Protein AF-A0A2S1SK72-F1 (afdb_monomer)

Structure (mmCIF, N/CA/C/O backbone):
data_AF-A0A2S1SK72-F1
#
_entry.id   AF-A0A2S1SK72-F1
#
loop_
_atom_site.group_PDB
_atom_site.id
_atom_site.type_symbol
_atom_site.label_atom_id
_atom_site.label_alt_id
_atom_site.label_comp_id
_atom_site.label_asym_id
_atom_site.label_entity_id
_atom_site.label_seq_id
_atom_site.pdbx_PDB_ins_code
_atom_site.Cartn_x
_atom_site.Cartn_y
_atom_site.Cartn_z
_atom_site.occupancy
_atom_site.B_iso_or_equiv
_atom_site.auth_seq_id
_atom_site.auth_comp_id
_atom_site.auth_asym_id
_atom_site.auth_atom_id
_atom_site.pdbx_PDB_model_num
ATOM 1 N N . MET A 1 1 ? -9.031 -8.898 22.870 1.00 40.97 1 MET A N 1
ATOM 2 C CA . MET A 1 1 ? -9.283 -9.350 21.483 1.00 40.97 1 MET A CA 1
ATOM 3 C C . MET A 1 1 ? -8.315 -8.601 20.582 1.00 40.97 1 MET A C 1
ATOM 5 O O . MET A 1 1 ? -8.301 -7.381 20.635 1.00 40.97 1 MET A O 1
ATOM 9 N N . ALA A 1 2 ? -7.436 -9.298 19.861 1.00 53.22 2 ALA A N 1
ATOM 10 C CA . ALA A 1 2 ? -6.502 -8.655 18.939 1.00 53.22 2 ALA A CA 1
ATOM 11 C C . ALA A 1 2 ? -7.219 -8.418 17.603 1.00 53.22 2 ALA A C 1
ATOM 13 O O . ALA A 1 2 ? -7.494 -9.383 16.888 1.00 53.22 2 ALA A O 1
ATOM 14 N N . ASN A 1 3 ? -7.554 -7.164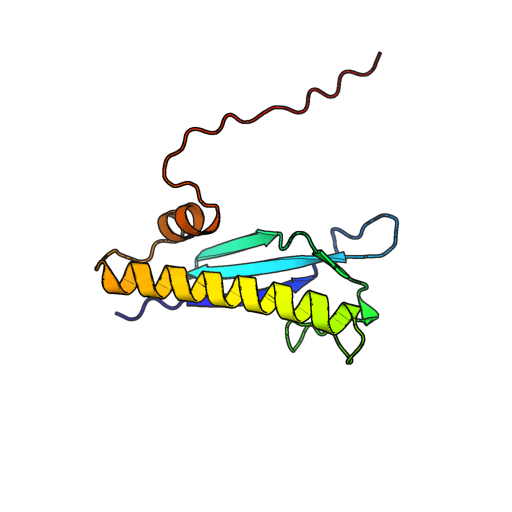 17.290 1.00 62.22 3 ASN A N 1
ATOM 15 C CA . ASN A 1 3 ? -8.058 -6.798 15.964 1.00 62.22 3 ASN A CA 1
ATOM 16 C C . ASN A 1 3 ? -6.979 -7.177 14.943 1.00 62.22 3 ASN A C 1
ATOM 18 O O . ASN A 1 3 ? -5.831 -6.748 15.058 1.00 62.22 3 ASN A O 1
ATOM 22 N N . LYS A 1 4 ? -7.308 -8.045 13.983 1.00 78.81 4 LYS A N 1
ATOM 23 C CA . LYS A 1 4 ? -6.324 -8.545 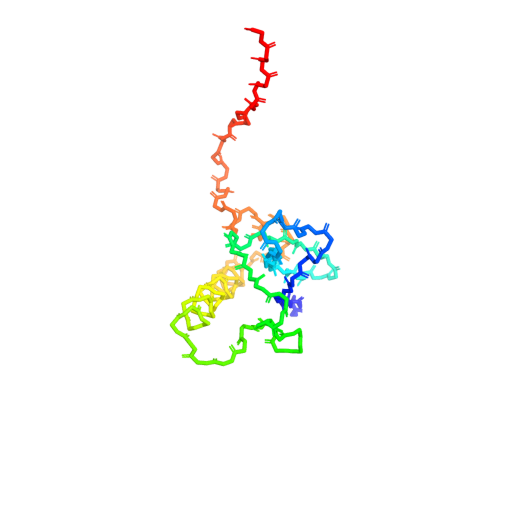13.014 1.00 78.81 4 LYS A CA 1
ATOM 24 C C . LYS A 1 4 ? -6.216 -7.556 11.860 1.00 78.81 4 LYS A C 1
ATOM 26 O O . LYS A 1 4 ? -6.974 -7.662 10.894 1.00 78.81 4 LYS A O 1
ATOM 31 N N . ILE A 1 5 ? -5.268 -6.622 11.940 1.00 87.25 5 ILE A N 1
ATOM 32 C CA . ILE A 1 5 ? -4.897 -5.801 10.785 1.00 87.25 5 ILE A CA 1
ATOM 33 C C . ILE A 1 5 ? -3.896 -6.567 9.918 1.00 87.25 5 ILE A C 1
ATOM 35 O O . ILE A 1 5 ? -2.890 -7.084 10.399 1.00 87.25 5 ILE A O 1
ATOM 39 N N . SER A 1 6 ? -4.153 -6.631 8.612 1.00 91.50 6 SER A N 1
ATOM 40 C CA . SER A 1 6 ? -3.161 -7.086 7.633 1.00 91.50 6 SER A CA 1
ATOM 41 C C . SER A 1 6 ? -3.041 -6.105 6.478 1.00 91.50 6 SER A C 1
ATOM 43 O O . SER A 1 6 ? -4.020 -5.473 6.077 1.00 91.50 6 SER A O 1
ATOM 45 N N . ILE A 1 7 ? -1.830 -5.979 5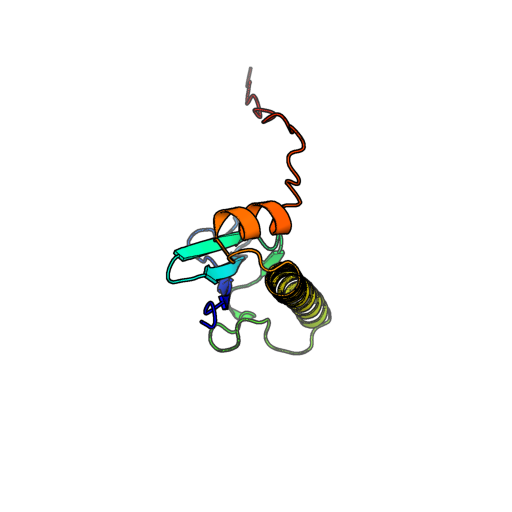.938 1.00 93.81 7 ILE A N 1
ATOM 46 C CA . ILE A 1 7 ? -1.529 -5.083 4.825 1.00 93.81 7 ILE A CA 1
ATOM 47 C C . ILE A 1 7 ? -0.901 -5.841 3.662 1.00 93.81 7 ILE A C 1
ATOM 49 O O . ILE A 1 7 ? -0.144 -6.789 3.860 1.00 93.81 7 ILE A O 1
ATOM 53 N N . LEU A 1 8 ? -1.204 -5.405 2.443 1.00 95.12 8 LEU A N 1
ATOM 54 C CA . LEU A 1 8 ? -0.639 -5.959 1.219 1.00 95.12 8 LEU A CA 1
ATOM 55 C C . LEU A 1 8 ? -0.470 -4.855 0.181 1.00 95.12 8 LEU A C 1
ATOM 57 O O . LEU A 1 8 ? -1.433 -4.170 -0.159 1.00 95.12 8 LEU A O 1
ATOM 61 N N . PHE A 1 9 ? 0.727 -4.738 -0.382 1.00 96.62 9 PHE A N 1
ATOM 62 C CA . PHE A 1 9 ? 0.933 -3.948 -1.589 1.00 96.62 9 PHE A CA 1
ATOM 63 C C . PHE A 1 9 ? 0.752 -4.819 -2.824 1.00 96.62 9 PHE A C 1
ATOM 65 O O . PHE A 1 9 ? 1.258 -5.940 -2.889 1.00 96.62 9 PHE A O 1
ATOM 72 N N . TYR A 1 10 ? 0.048 -4.298 -3.822 1.00 95.94 10 TYR A N 1
ATOM 73 C CA . TYR A 1 10 ? -0.182 -4.999 -5.078 1.00 95.94 10 TYR A CA 1
ATOM 74 C C . TYR A 1 10 ? -0.325 -4.013 -6.235 1.00 95.94 10 TYR A C 1
ATOM 76 O O . TYR A 1 10 ? -0.713 -2.862 -6.047 1.00 95.94 10 TYR A O 1
ATOM 84 N N . VAL A 1 11 ? -0.040 -4.472 -7.450 1.00 95.69 11 VAL A N 1
ATOM 85 C CA . VAL A 1 11 ? -0.304 -3.705 -8.671 1.00 95.69 11 VAL A CA 1
ATOM 86 C C . VAL A 1 11 ? -1.681 -4.042 -9.220 1.00 95.69 11 VAL A C 1
ATOM 88 O O . VAL A 1 11 ? -2.098 -5.201 -9.227 1.00 95.69 11 VAL A O 1
ATOM 91 N N . LYS A 1 12 ? -2.396 -3.037 -9.720 1.00 92.62 12 LYS A N 1
ATOM 92 C CA . LYS A 1 12 ? -3.704 -3.228 -10.351 1.00 92.62 12 LYS A CA 1
ATOM 93 C C . LYS A 1 12 ? -3.544 -3.210 -11.868 1.00 92.62 12 LYS A C 1
ATOM 95 O O . LYS A 1 12 ? -3.774 -2.186 -12.504 1.00 92.62 12 LYS A O 1
ATOM 100 N N . SER A 1 13 ? -3.149 -4.351 -12.439 1.00 87.44 13 SER A N 1
ATOM 101 C CA . SER A 1 13 ? -2.854 -4.508 -13.876 1.00 87.44 13 SER A CA 1
ATOM 102 C C . SER A 1 13 ? -4.007 -4.090 -14.792 1.00 87.44 13 SER A C 1
ATOM 104 O O . SER A 1 13 ? -3.774 -3.474 -15.824 1.00 87.44 13 SER A O 1
ATOM 106 N N . ALA A 1 14 ? -5.254 -4.312 -14.366 1.00 86.88 14 ALA A N 1
ATOM 107 C CA . ALA A 1 14 ? -6.453 -3.857 -15.075 1.00 86.88 14 ALA A CA 1
ATOM 108 C C . ALA A 1 14 ? -6.554 -2.323 -15.239 1.00 86.88 14 ALA A C 1
ATOM 110 O O . ALA A 1 14 ? -7.400 -1.841 -15.984 1.00 86.88 14 ALA A O 1
ATOM 111 N N . LYS A 1 15 ? -5.726 -1.543 -14.530 1.00 83.31 15 LYS A N 1
ATOM 112 C CA . LYS A 1 15 ? -5.639 -0.079 -14.628 1.00 83.31 15 LYS A CA 1
ATOM 113 C C . LYS A 1 15 ? -4.314 0.384 -15.247 1.00 83.31 15 LYS A C 1
ATOM 115 O O . LYS A 1 15 ? -3.789 1.422 -14.847 1.00 83.31 15 LYS A O 1
ATOM 120 N N . ALA A 1 16 ? -3.750 -0.394 -16.170 1.00 88.88 16 ALA A N 1
ATOM 121 C CA . ALA A 1 16 ? -2.545 0.002 -16.888 1.00 88.88 16 ALA A CA 1
ATOM 122 C C . ALA A 1 16 ? -2.735 1.360 -17.590 1.00 88.88 16 ALA A C 1
ATOM 124 O O . ALA A 1 16 ? -3.766 1.629 -18.206 1.00 88.88 16 ALA A O 1
ATOM 125 N N . SER A 1 17 ? -1.734 2.226 -17.466 1.00 85.25 17 SER A N 1
ATOM 126 C CA . SER A 1 17 ? -1.671 3.507 -18.163 1.00 85.25 17 SER A CA 1
ATOM 127 C C . SER A 1 17 ? -1.293 3.304 -19.632 1.00 85.25 17 SER A C 1
ATOM 129 O O . SER A 1 17 ? -0.725 2.276 -20.001 1.00 85.25 17 SER A O 1
ATOM 131 N N . LYS A 1 18 ? -1.522 4.327 -20.468 1.00 84.38 18 LYS A N 1
ATOM 132 C CA . LYS A 1 18 ? -1.117 4.338 -21.889 1.00 84.38 18 LYS A CA 1
ATOM 133 C C . LYS A 1 18 ? 0.381 4.071 -22.085 1.00 84.38 18 LYS A C 1
ATOM 135 O O . LYS A 1 18 ? 0.776 3.539 -23.111 1.00 84.38 18 LYS A O 1
ATOM 140 N N . ASN A 1 19 ? 1.189 4.391 -21.074 1.00 86.19 19 ASN A N 1
ATOM 141 C CA . ASN A 1 19 ? 2.639 4.200 -21.079 1.00 86.19 19 ASN A CA 1
ATOM 142 C C . ASN A 1 19 ? 3.068 2.792 -20.612 1.00 86.19 19 ASN A C 1
ATOM 144 O O . ASN A 1 19 ? 4.240 2.582 -20.326 1.00 86.19 19 ASN A O 1
ATOM 148 N N . GLY A 1 20 ? 2.136 1.847 -20.439 1.00 88.75 20 GLY A N 1
ATOM 149 C CA . GLY A 1 20 ? 2.435 0.468 -20.024 1.00 88.75 20 GLY A CA 1
ATOM 150 C C . GLY A 1 20 ? 2.729 0.275 -18.530 1.00 88.75 20 GLY A C 1
ATOM 151 O O . GLY A 1 20 ? 2.965 -0.848 -18.088 1.00 88.75 20 GLY A O 1
ATOM 152 N N . THR A 1 21 ? 2.682 1.340 -17.725 1.00 92.75 21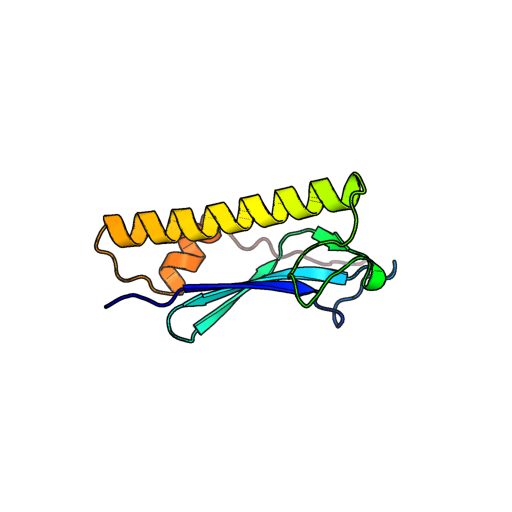 THR A N 1
ATOM 153 C CA . THR A 1 21 ? 2.859 1.260 -16.268 1.00 92.75 21 THR A CA 1
ATOM 154 C C . THR A 1 21 ? 1.551 0.932 -15.555 1.00 92.75 21 THR A C 1
ATOM 156 O O . THR A 1 21 ? 0.465 1.301 -16.000 1.00 92.75 21 THR A O 1
ATOM 159 N N . VAL A 1 22 ? 1.645 0.246 -14.420 1.00 94.94 22 VAL A N 1
ATOM 160 C CA . VAL A 1 22 ? 0.516 -0.173 -13.588 1.00 94.94 22 VAL A CA 1
ATOM 161 C C . VAL A 1 22 ? 0.562 0.524 -12.229 1.00 94.94 22 VAL A C 1
ATOM 163 O O . VAL A 1 22 ? 1.639 0.660 -11.646 1.00 94.94 22 VAL A O 1
ATOM 166 N N . PRO A 1 23 ? -0.584 0.973 -11.695 1.00 95.25 23 PRO A N 1
ATOM 167 C CA . PRO A 1 23 ? -0.623 1.637 -10.401 1.00 95.25 23 PRO A CA 1
ATOM 168 C C . PRO A 1 23 ? -0.462 0.638 -9.255 1.00 95.25 23 PRO A C 1
ATOM 170 O O . PRO A 1 23 ? -1.043 -0.454 -9.277 1.00 95.25 23 PRO A O 1
ATOM 173 N N . ILE A 1 24 ? 0.287 1.047 -8.233 1.00 95.69 24 ILE A N 1
ATOM 174 C CA . ILE A 1 24 ? 0.458 0.313 -6.979 1.00 95.69 24 ILE A CA 1
ATOM 175 C C . ILE A 1 24 ? -0.642 0.749 -6.002 1.00 95.69 24 ILE A C 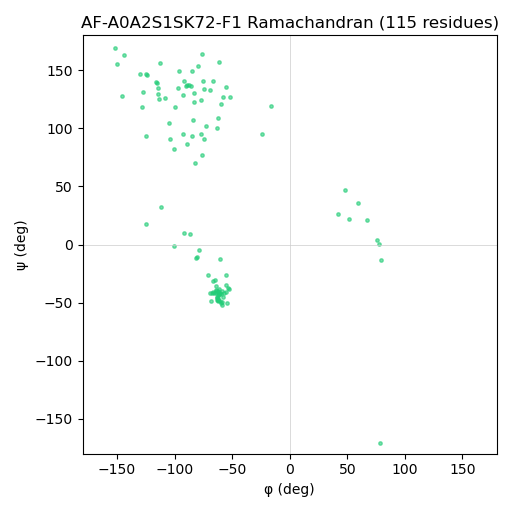1
ATOM 177 O O . ILE A 1 24 ? -0.993 1.924 -5.890 1.00 95.69 24 ILE A O 1
ATOM 181 N N . TYR A 1 25 ? -1.216 -0.220 -5.300 1.00 95.38 25 TYR A N 1
ATOM 182 C CA . TYR A 1 25 ? -2.240 -0.025 -4.285 1.00 95.38 25 TYR A CA 1
ATOM 183 C C . TYR A 1 25 ? -1.803 -0.670 -2.974 1.00 95.38 25 TYR A C 1
ATOM 185 O O . TYR A 1 25 ? -1.148 -1.713 -2.957 1.00 95.38 25 TYR A O 1
ATOM 193 N N . LEU A 1 26 ? -2.211 -0.044 -1.875 1.00 95.69 26 LEU A N 1
ATOM 194 C CA . LEU A 1 26 ? -2.132 -0.577 -0.526 1.00 95.69 26 LEU A CA 1
ATOM 195 C C . LEU A 1 26 ? -3.504 -1.125 -0.142 1.00 95.69 26 LEU A C 1
ATOM 197 O O . LEU A 1 26 ? -4.472 -0.373 -0.060 1.00 95.69 26 LEU A O 1
ATOM 201 N N . ARG A 1 27 ? -3.580 -2.421 0.134 1.00 95.56 27 ARG A N 1
ATOM 202 C CA . ARG A 1 27 ? -4.731 -3.041 0.779 1.00 95.56 27 ARG A CA 1
ATOM 203 C C . ARG A 1 27 ? -4.507 -3.086 2.276 1.00 95.56 27 ARG A C 1
ATOM 205 O O . ARG A 1 27 ? -3.490 -3.613 2.715 1.00 95.56 27 ARG A O 1
ATOM 212 N N . VAL A 1 28 ? -5.478 -2.608 3.038 1.00 94.31 28 VAL A N 1
ATOM 213 C CA . VAL A 1 28 ? -5.566 -2.801 4.486 1.00 94.31 28 VAL A CA 1
ATOM 214 C C . VAL A 1 28 ? -6.797 -3.654 4.762 1.00 94.31 28 VAL A C 1
ATOM 216 O O . VAL A 1 28 ? -7.879 -3.361 4.255 1.00 94.31 28 VAL A O 1
ATOM 219 N N . THR A 1 29 ? -6.638 -4.719 5.536 1.00 92.81 29 THR A N 1
ATOM 220 C CA . THR A 1 29 ? -7.737 -5.576 5.986 1.00 92.81 29 THR A CA 1
ATOM 221 C C . THR A 1 29 ? -7.874 -5.431 7.489 1.00 92.81 29 THR A C 1
ATOM 223 O O . THR A 1 29 ? -6.892 -5.651 8.188 1.00 92.81 29 THR A O 1
ATOM 226 N N . ILE A 1 30 ? -9.067 -5.085 7.965 1.00 90.88 30 ILE A N 1
ATOM 227 C CA . ILE A 1 30 ? -9.405 -4.951 9.387 1.00 90.88 30 ILE A CA 1
ATOM 228 C C . ILE A 1 30 ? -10.667 -5.777 9.614 1.00 90.88 30 ILE A C 1
ATOM 230 O O . ILE A 1 30 ? -11.673 -5.536 8.948 1.00 90.88 30 ILE A O 1
ATOM 234 N N . ASP A 1 31 ? -10.586 -6.795 10.472 1.00 87.81 31 ASP A N 1
ATOM 235 C CA . ASP A 1 31 ? -11.699 -7.702 10.801 1.00 87.81 31 ASP A CA 1
ATOM 236 C C . ASP A 1 31 ? -12.440 -8.241 9.565 1.00 87.81 31 ASP A C 1
ATOM 238 O O . ASP A 1 31 ? -13.661 -8.205 9.446 1.00 87.81 31 ASP A O 1
ATOM 242 N N . GLY A 1 32 ? -11.664 -8.700 8.577 1.00 87.50 32 GLY A N 1
ATOM 243 C CA . GLY A 1 32 ? -12.179 -9.246 7.316 1.00 87.50 32 GLY A CA 1
ATOM 244 C C . GLY A 1 32 ? -12.615 -8.196 6.287 1.00 87.50 32 GLY A C 1
ATOM 245 O O . GLY A 1 32 ? -12.737 -8.520 5.104 1.00 87.50 32 GLY A O 1
ATOM 246 N N . THR A 1 33 ? -12.754 -6.930 6.681 1.00 91.06 33 THR A N 1
ATOM 247 C CA . THR A 1 33 ? -13.103 -5.831 5.775 1.00 91.06 33 THR A CA 1
ATOM 248 C C . THR A 1 33 ? -11.862 -5.303 5.070 1.00 91.06 33 THR A C 1
ATOM 250 O O . THR A 1 33 ? -10.906 -4.871 5.713 1.00 91.06 33 THR A O 1
ATOM 253 N N . ARG A 1 34 ? -11.873 -5.314 3.733 1.00 94.06 34 ARG A N 1
ATOM 254 C CA . ARG A 1 34 ? -10.761 -4.848 2.891 1.00 94.06 34 ARG A CA 1
ATOM 255 C C . ARG A 1 34 ? -10.989 -3.415 2.425 1.00 94.06 34 ARG A C 1
ATOM 257 O O . ARG A 1 34 ? -12.055 -3.086 1.915 1.00 94.06 34 ARG A O 1
ATOM 264 N N . MET A 1 35 ? -9.950 -2.598 2.517 1.00 93.25 35 MET A N 1
ATOM 265 C CA . MET A 1 35 ? -9.907 -1.235 2.000 1.00 93.25 35 MET A CA 1
ATOM 266 C C . MET A 1 35 ? -8.677 -1.069 1.119 1.00 93.25 35 MET A C 1
ATOM 268 O O . MET A 1 35 ? -7.575 -1.443 1.512 1.00 93.25 35 MET A O 1
ATOM 272 N N . ASP A 1 36 ? -8.868 -0.509 -0.070 1.00 93.06 36 ASP A N 1
ATOM 273 C CA . ASP A 1 36 ? -7.797 -0.268 -1.030 1.00 93.06 36 ASP A CA 1
ATOM 274 C C . ASP A 1 36 ? -7.501 1.235 -1.123 1.00 93.06 36 ASP A C 1
ATOM 276 O O . ASP A 1 36 ? -8.389 2.042 -1.407 1.00 93.06 36 ASP A O 1
ATOM 280 N N . PHE A 1 37 ? -6.238 1.602 -0.927 1.00 91.81 37 PHE A N 1
ATOM 281 C CA . PHE A 1 37 ? -5.727 2.965 -1.019 1.00 91.81 37 PHE A CA 1
ATOM 282 C C . PHE A 1 37 ? -4.756 3.076 -2.192 1.00 91.81 37 PHE A C 1
ATOM 284 O O . PHE A 1 37 ? -3.882 2.228 -2.377 1.00 91.81 37 PHE A O 1
ATOM 291 N N . SER A 1 38 ? -4.899 4.135 -2.989 1.00 90.44 38 SER A N 1
ATOM 292 C CA . SER A 1 38 ? -3.908 4.457 -4.018 1.00 90.44 38 SER A CA 1
ATOM 293 C C . SER A 1 38 ? -2.619 4.919 -3.345 1.00 90.44 38 SER A C 1
ATOM 295 O O . SER A 1 38 ? -2.670 5.780 -2.465 1.00 90.44 38 SER A O 1
ATOM 297 N N . THR A 1 39 ? -1.471 4.391 -3.768 1.00 92.31 39 THR A N 1
ATOM 298 C CA . THR A 1 39 ? -0.171 4.896 -3.297 1.00 92.31 39 THR A CA 1
ATOM 299 C C . THR A 1 39 ? 0.268 6.156 -4.044 1.00 92.31 39 THR A C 1
ATOM 301 O O . THR A 1 39 ? 1.213 6.818 -3.625 1.00 92.31 39 THR A O 1
ATOM 304 N N . GLY A 1 40 ? -0.413 6.490 -5.150 1.00 90.81 40 GLY A N 1
ATOM 305 C CA . GLY A 1 40 ? -0.025 7.571 -6.059 1.00 90.81 40 GLY A CA 1
ATOM 306 C C . GLY A 1 40 ? 1.162 7.225 -6.961 1.00 90.81 40 GLY A C 1
ATOM 307 O O . GLY A 1 40 ? 1.612 8.078 -7.719 1.00 90.81 40 GLY A O 1
ATOM 308 N N . THR A 1 41 ? 1.660 5.988 -6.904 1.00 91.38 41 THR A N 1
ATOM 309 C CA . THR A 1 41 ? 2.852 5.546 -7.634 1.00 91.38 41 THR A CA 1
ATOM 310 C C . THR A 1 41 ? 2.497 4.474 -8.655 1.00 91.38 41 THR A C 1
ATOM 312 O O . THR A 1 41 ? 1.718 3.560 -8.371 1.00 91.38 41 THR A O 1
ATOM 315 N N . ASN A 1 42 ? 3.121 4.553 -9.828 1.00 93.25 42 ASN A N 1
ATOM 316 C CA . ASN A 1 42 ? 3.023 3.540 -10.873 1.00 93.25 42 ASN A CA 1
ATOM 317 C C . ASN A 1 42 ? 4.372 2.842 -11.056 1.00 93.25 42 ASN A C 1
ATOM 319 O O . ASN A 1 42 ? 5.417 3.413 -10.759 1.00 93.25 42 ASN A O 1
ATOM 323 N N . THR A 1 43 ? 4.344 1.620 -11.574 1.00 93.88 43 THR A N 1
ATOM 324 C CA . THR A 1 43 ? 5.545 0.846 -11.893 1.00 93.88 43 THR A CA 1
ATOM 325 C C . THR A 1 43 ? 5.355 0.010 -13.150 1.00 93.88 43 THR A C 1
ATOM 327 O O . THR A 1 43 ? 4.232 -0.231 -13.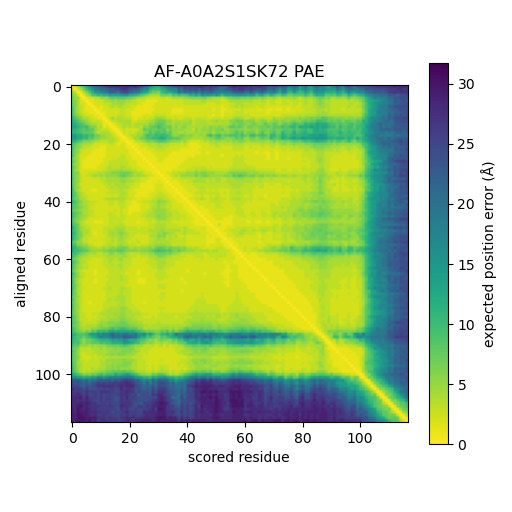586 1.00 93.88 43 THR A O 1
ATOM 330 N N . GLU A 1 44 ? 6.445 -0.455 -13.743 1.00 94.12 44 GLU A N 1
ATOM 331 C CA . GLU A 1 44 ? 6.402 -1.468 -14.788 1.00 94.12 44 GLU A CA 1
ATOM 332 C C . GLU A 1 44 ? 6.097 -2.850 -14.182 1.00 94.12 44 GLU A C 1
ATOM 334 O O . GLU A 1 44 ? 6.741 -3.249 -13.205 1.00 94.12 44 GLU A O 1
ATOM 339 N N . PRO A 1 45 ? 5.175 -3.638 -14.769 1.00 92.88 45 PRO A N 1
ATOM 340 C CA . PRO A 1 45 ? 4.834 -4.968 -14.259 1.00 92.88 45 PRO A CA 1
ATOM 341 C C . PRO A 1 45 ? 6.047 -5.891 -14.072 1.00 92.88 45 PRO A C 1
ATOM 343 O O . PRO A 1 45 ? 6.117 -6.631 -13.093 1.00 92.88 45 PRO A O 1
ATOM 346 N N . ALA A 1 46 ? 7.033 -5.818 -14.974 1.00 93.25 46 ALA A N 1
ATOM 347 C CA . ALA A 1 46 ? 8.245 -6.635 -14.915 1.00 93.25 46 ALA A CA 1
ATOM 348 C C . ALA A 1 46 ? 9.106 -6.335 -13.673 1.00 93.25 46 ALA A C 1
ATOM 350 O O . ALA A 1 46 ? 9.672 -7.254 -13.066 1.00 93.25 46 ALA A O 1
ATOM 351 N N . LYS A 1 47 ? 9.149 -5.062 -13.256 1.00 94.38 47 LYS A N 1
ATOM 352 C CA . LYS A 1 47 ? 9.907 -4.578 -12.097 1.00 94.38 47 LYS A CA 1
ATOM 353 C C . LYS A 1 47 ? 9.192 -4.824 -10.765 1.00 94.38 47 LYS A C 1
ATOM 355 O O . LYS A 1 47 ? 9.813 -4.682 -9.717 1.00 94.38 47 LYS A O 1
ATOM 360 N N . TRP A 1 48 ? 7.921 -5.222 -10.770 1.00 96.38 48 TRP A N 1
ATOM 361 C CA . TRP A 1 48 ? 7.168 -5.525 -9.553 1.00 96.38 48 TRP A CA 1
ATOM 362 C C . TRP A 1 48 ? 7.339 -6.981 -9.107 1.00 96.38 48 TRP A C 1
ATOM 364 O O . TRP A 1 48 ? 7.279 -7.912 -9.914 1.00 96.38 48 TRP A O 1
ATOM 374 N N . SER A 1 49 ? 7.511 -7.201 -7.804 1.00 95.81 49 SER A N 1
ATOM 375 C CA . SER A 1 49 ? 7.456 -8.524 -7.182 1.00 95.81 49 SER A CA 1
ATOM 376 C C . SER A 1 49 ? 6.142 -8.701 -6.425 1.00 95.81 49 SER A C 1
ATOM 378 O O . SER A 1 49 ? 5.976 -8.190 -5.318 1.00 95.81 49 SER A O 1
ATOM 380 N N . SER A 1 50 ? 5.212 -9.469 -6.998 1.00 92.81 50 SER A N 1
ATOM 381 C CA . SER A 1 50 ? 3.917 -9.764 -6.364 1.00 92.81 50 SER A CA 1
ATOM 382 C C . SER A 1 50 ? 4.050 -10.582 -5.080 1.00 92.81 50 SER A C 1
ATOM 384 O O . SER A 1 50 ? 3.239 -10.413 -4.178 1.00 92.81 50 SER A O 1
ATOM 386 N N . GLN A 1 51 ? 5.076 -11.433 -4.978 1.00 92.38 51 GLN A N 1
ATOM 387 C CA . GLN A 1 51 ? 5.317 -12.251 -3.787 1.00 92.38 51 GLN A CA 1
ATOM 388 C C . GLN A 1 51 ? 5.755 -11.399 -2.592 1.00 92.38 51 GLN A C 1
ATOM 390 O O . GLN A 1 51 ? 5.303 -11.622 -1.474 1.00 92.38 51 GLN A O 1
ATOM 395 N N . SER A 1 52 ? 6.634 -10.422 -2.824 1.00 90.62 52 SER A N 1
ATOM 396 C CA . SER A 1 52 ? 7.197 -9.583 -1.759 1.00 90.62 52 SER A CA 1
ATOM 397 C C . SER A 1 52 ? 6.535 -8.208 -1.631 1.00 90.62 52 SER A C 1
ATOM 399 O O . SER A 1 52 ? 6.926 -7.439 -0.751 1.00 90.62 52 SER A O 1
ATOM 401 N N . GLY A 1 53 ? 5.556 -7.900 -2.490 1.00 93.81 53 GLY A N 1
ATOM 402 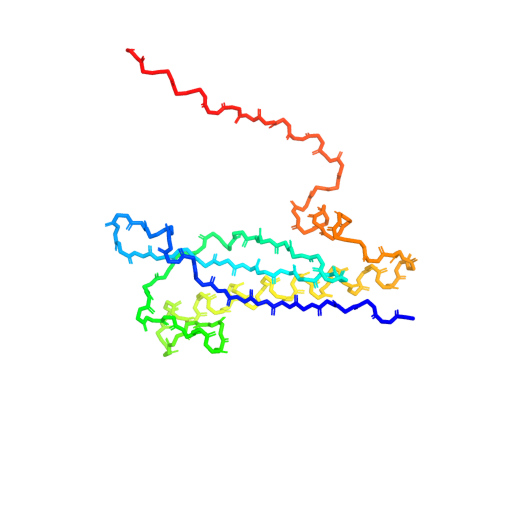C CA . GLY A 1 53 ? 4.796 -6.649 -2.477 1.00 93.81 53 GLY A CA 1
ATOM 403 C C . GLY A 1 53 ? 5.672 -5.406 -2.650 1.00 93.81 53 GLY A C 1
ATOM 404 O O . GLY A 1 53 ? 5.432 -4.401 -1.988 1.00 93.81 53 GLY A O 1
ATOM 405 N N . ARG A 1 54 ? 6.732 -5.485 -3.463 1.00 95.69 54 ARG A N 1
ATOM 406 C CA . ARG A 1 54 ? 7.725 -4.408 -3.613 1.00 95.69 54 ARG A CA 1
ATOM 407 C C . ARG A 1 54 ? 8.388 -4.413 -4.991 1.00 95.69 54 ARG A C 1
ATOM 409 O O . ARG A 1 54 ? 8.272 -5.384 -5.742 1.00 95.69 54 ARG A O 1
ATOM 416 N N . MET A 1 55 ? 9.132 -3.357 -5.302 1.00 96.44 55 MET A N 1
ATOM 417 C CA . MET A 1 55 ? 9.991 -3.292 -6.486 1.00 96.44 55 MET A CA 1
ATOM 418 C C . MET A 1 55 ? 11.156 -4.280 -6.388 1.00 96.44 55 MET A C 1
ATOM 420 O O . MET A 1 55 ? 11.756 -4.440 -5.323 1.00 96.44 55 MET A O 1
ATOM 424 N N . LYS A 1 56 ? 11.485 -4.920 -7.513 1.00 95.19 56 LYS A N 1
ATOM 425 C CA . LYS A 1 56 ? 12.669 -5.764 -7.701 1.00 95.19 56 LYS A CA 1
ATOM 426 C C . LYS A 1 56 ? 13.912 -4.905 -7.944 1.00 95.19 56 LYS A C 1
ATOM 428 O O . LYS A 1 56 ? 13.825 -3.822 -8.520 1.00 95.19 56 LYS A O 1
ATOM 433 N N . GLY A 1 57 ? 15.073 -5.455 -7.598 1.00 92.06 57 GLY A N 1
ATOM 434 C CA . GLY A 1 57 ? 16.372 -4.836 -7.860 1.00 92.06 57 GLY A CA 1
ATOM 435 C C . GLY A 1 57 ? 16.733 -3.716 -6.881 1.00 92.06 57 GLY A C 1
ATOM 436 O O . GLY A 1 57 ? 16.075 -3.521 -5.861 1.00 92.06 57 GLY A O 1
ATOM 437 N N . ASN A 1 58 ? 17.811 -3.001 -7.199 1.00 92.31 58 ASN A N 1
ATOM 438 C CA . ASN A 1 58 ? 18.435 -1.969 -6.364 1.00 92.31 58 ASN A CA 1
ATOM 439 C C . ASN A 1 58 ? 18.568 -0.613 -7.083 1.00 92.31 58 ASN A C 1
ATOM 441 O O . ASN A 1 58 ? 19.366 0.226 -6.670 1.00 92.31 58 ASN A O 1
ATOM 445 N N . SER A 1 59 ? 17.818 -0.397 -8.169 1.00 94.56 59 SER A N 1
ATOM 446 C CA . SER A 1 59 ? 17.837 0.885 -8.872 1.00 94.56 59 SER A CA 1
ATOM 447 C C . SER A 1 59 ? 17.370 2.020 -7.956 1.00 94.56 59 SER A C 1
ATOM 449 O O . SER A 1 59 ? 16.616 1.805 -7.003 1.00 94.56 59 SER A O 1
ATOM 451 N N . VAL A 1 60 ? 17.775 3.251 -8.276 1.00 94.81 60 VAL A N 1
ATOM 452 C CA . VAL A 1 60 ? 17.335 4.455 -7.549 1.00 94.81 60 VAL A CA 1
ATOM 453 C C . VAL A 1 60 ? 15.804 4.551 -7.526 1.00 94.81 60 VAL A C 1
ATOM 455 O O . VAL A 1 60 ? 15.217 4.827 -6.483 1.00 94.81 60 VAL A O 1
ATOM 458 N N . GLU A 1 61 ? 15.150 4.229 -8.646 1.00 93.12 61 GLU A N 1
ATOM 459 C CA . GLU A 1 61 ? 13.689 4.133 -8.749 1.00 93.12 61 GLU A CA 1
ATOM 460 C C . GLU A 1 61 ? 13.115 3.079 -7.791 1.00 93.12 61 GLU A C 1
ATOM 462 O O . GLU A 1 61 ? 12.209 3.381 -7.015 1.00 93.12 61 GLU A O 1
ATOM 467 N N . ALA A 1 62 ? 13.655 1.854 -7.798 1.00 94.44 62 ALA A N 1
ATOM 468 C CA . ALA A 1 62 ? 13.183 0.779 -6.928 1.00 94.44 62 ALA A CA 1
ATOM 469 C C . ALA A 1 62 ? 13.343 1.143 -5.446 1.00 94.44 62 ALA A C 1
ATOM 471 O O . ALA A 1 62 ? 12.425 0.922 -4.656 1.00 94.44 62 ALA A O 1
ATOM 472 N N . CYS A 1 63 ? 14.477 1.743 -5.078 1.00 96.06 63 CYS A N 1
ATOM 473 C CA . CYS A 1 63 ? 14.746 2.219 -3.725 1.00 96.06 63 CYS A CA 1
ATOM 474 C C . CYS A 1 63 ? 13.760 3.320 -3.304 1.00 96.06 63 CYS A C 1
ATOM 476 O O . CYS A 1 63 ? 13.152 3.229 -2.236 1.00 96.06 63 CYS A O 1
ATOM 478 N N . SER A 1 64 ? 13.541 4.319 -4.164 1.00 95.50 64 SER A N 1
ATOM 479 C CA . SER A 1 64 ? 12.616 5.427 -3.908 1.00 95.50 64 SER A CA 1
ATOM 480 C C . SER A 1 64 ? 11.178 4.935 -3.713 1.00 95.50 64 SER A C 1
ATOM 482 O O . SER A 1 64 ? 10.548 5.249 -2.701 1.00 95.50 64 SER A O 1
ATOM 484 N N . ILE A 1 65 ? 10.684 4.081 -4.619 1.00 95.75 65 ILE A N 1
ATOM 485 C CA . ILE A 1 65 ? 9.338 3.504 -4.517 1.00 95.75 65 ILE A CA 1
ATOM 486 C C . ILE A 1 65 ? 9.221 2.644 -3.257 1.00 95.75 65 ILE A C 1
ATOM 488 O O . ILE A 1 65 ? 8.276 2.818 -2.495 1.00 95.75 65 ILE A O 1
ATOM 492 N N . ASN A 1 66 ? 10.177 1.750 -2.990 1.00 96.69 66 ASN A N 1
ATOM 493 C CA . ASN A 1 66 ? 10.126 0.893 -1.804 1.00 96.69 66 ASN A CA 1
ATOM 494 C C . ASN A 1 66 ? 10.141 1.706 -0.501 1.00 96.69 66 ASN A C 1
ATOM 496 O O . ASN A 1 66 ? 9.403 1.376 0.424 1.00 96.69 66 ASN A O 1
ATOM 500 N N . THR A 1 67 ? 10.910 2.796 -0.445 1.00 96.56 67 THR A N 1
ATOM 501 C CA . THR A 1 67 ? 10.942 3.715 0.705 1.00 96.56 67 THR A CA 1
ATOM 502 C C . THR A 1 67 ? 9.596 4.414 0.908 1.00 96.56 67 THR A C 1
ATOM 504 O O . THR A 1 67 ? 9.109 4.525 2.037 1.00 96.56 67 THR A O 1
ATOM 507 N N . HIS A 1 68 ? 8.952 4.842 -0.181 1.00 95.25 68 HIS A N 1
ATOM 508 C CA . HIS A 1 68 ? 7.603 5.411 -0.136 1.00 95.25 68 HIS A CA 1
ATOM 509 C C . HIS A 1 68 ? 6.575 4.398 0.384 1.00 95.25 68 HIS A C 1
ATOM 511 O O . HIS A 1 68 ? 5.813 4.700 1.303 1.00 95.25 68 HIS A O 1
ATOM 517 N N . LEU A 1 69 ? 6.593 3.167 -0.137 1.00 95.31 69 LEU A N 1
ATOM 518 C CA . LEU A 1 69 ? 5.705 2.097 0.330 1.00 95.31 69 LEU A CA 1
ATOM 519 C C . LEU A 1 69 ? 5.933 1.776 1.815 1.00 95.31 69 LEU A C 1
ATOM 521 O O . LEU A 1 69 ? 4.966 1.642 2.565 1.00 95.31 69 LEU A O 1
ATOM 525 N N . GLU A 1 70 ? 7.186 1.719 2.269 1.00 95.81 70 GLU A N 1
ATOM 526 C CA . GLU A 1 70 ? 7.497 1.482 3.682 1.00 95.81 70 GLU A CA 1
ATOM 527 C C . GLU A 1 70 ? 6.985 2.628 4.566 1.00 95.81 70 GLU A C 1
ATOM 529 O O . GLU A 1 70 ? 6.393 2.381 5.614 1.00 95.81 70 GLU A O 1
ATOM 534 N N . SER A 1 71 ? 7.087 3.878 4.107 1.00 94.69 71 SER A N 1
ATOM 535 C CA . S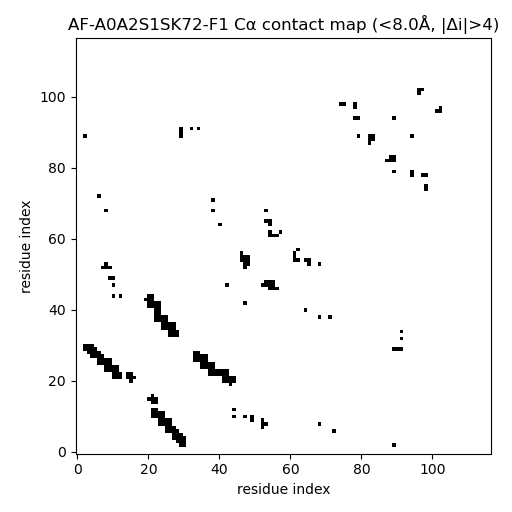ER A 1 71 ? 6.528 5.038 4.814 1.00 94.69 71 SER A CA 1
ATOM 536 C C . SER A 1 71 ? 5.005 4.941 4.967 1.00 94.69 71 SER A C 1
ATOM 538 O O . SER A 1 71 ? 4.461 5.194 6.045 1.00 94.69 71 SER A O 1
ATOM 540 N N . MET A 1 72 ? 4.293 4.509 3.917 1.00 93.69 72 MET A N 1
ATOM 541 C CA . MET A 1 72 ? 2.847 4.264 3.996 1.00 93.69 72 MET A CA 1
ATOM 542 C C . MET A 1 72 ? 2.512 3.137 4.976 1.00 93.69 72 MET A C 1
ATOM 544 O O . MET A 1 72 ? 1.553 3.245 5.738 1.00 93.69 72 MET A O 1
ATOM 548 N N . LYS A 1 73 ? 3.312 2.070 4.986 1.00 93.69 73 LYS A N 1
ATOM 549 C CA . LYS A 1 73 ? 3.178 0.948 5.919 1.00 93.69 73 LYS A CA 1
ATOM 550 C C . LYS A 1 73 ? 3.391 1.382 7.372 1.00 93.69 73 LYS A C 1
ATOM 552 O O . LYS A 1 73 ? 2.557 1.069 8.219 1.00 93.69 73 LYS A O 1
ATOM 557 N N . ILE A 1 74 ? 4.431 2.166 7.652 1.00 94.19 74 ILE A N 1
ATOM 558 C CA . ILE A 1 74 ? 4.670 2.763 8.975 1.00 94.19 74 ILE A CA 1
ATOM 559 C C . ILE A 1 74 ? 3.467 3.615 9.400 1.00 94.19 74 ILE A C 1
ATOM 561 O O . ILE A 1 74 ? 3.014 3.510 10.540 1.00 94.19 74 ILE A O 1
ATOM 565 N N . LYS A 1 75 ? 2.882 4.400 8.482 1.00 92.12 75 LYS A N 1
ATOM 566 C CA . LYS A 1 75 ? 1.670 5.188 8.759 1.00 92.12 75 LYS A CA 1
ATOM 567 C C . LYS A 1 75 ? 0.485 4.309 9.185 1.00 92.12 75 LYS A C 1
ATOM 569 O O . LYS A 1 75 ? -0.210 4.668 10.132 1.00 92.12 75 LYS A O 1
ATOM 574 N N . VAL A 1 76 ? 0.261 3.166 8.528 1.00 92.06 76 VAL A N 1
ATOM 575 C CA . VAL A 1 76 ? -0.803 2.213 8.909 1.00 92.06 76 VAL A CA 1
ATOM 576 C C . VAL A 1 76 ? -0.611 1.718 10.344 1.00 92.06 76 VAL A C 1
ATOM 578 O O . VAL A 1 76 ? -1.529 1.837 11.155 1.00 92.06 76 VAL A O 1
ATOM 581 N N . TYR A 1 77 ? 0.585 1.227 10.674 1.00 91.38 77 TYR A N 1
ATOM 582 C CA . TYR A 1 77 ? 0.886 0.710 12.014 1.00 91.38 77 TYR A CA 1
ATOM 583 C C . TYR A 1 77 ? 0.871 1.797 13.092 1.00 91.38 77 TYR A C 1
ATOM 585 O O . TYR A 1 77 ? 0.487 1.546 14.235 1.00 91.38 77 TYR A O 1
ATOM 593 N N . SER A 1 78 ? 1.240 3.027 12.738 1.00 91.38 78 SER A N 1
ATOM 594 C CA . SER A 1 78 ? 1.124 4.175 13.636 1.00 91.38 78 SER A CA 1
ATOM 595 C C . SER A 1 78 ? -0.340 4.457 13.993 1.00 91.38 78 SER A C 1
ATOM 597 O O . SER A 1 78 ? -0.663 4.613 15.171 1.00 91.38 78 SER A O 1
ATOM 599 N N . ILE A 1 79 ? -1.247 4.444 13.007 1.00 89.69 79 ILE A N 1
ATOM 600 C CA . ILE A 1 79 ? -2.689 4.631 13.238 1.00 89.69 79 ILE A CA 1
ATOM 601 C C . ILE A 1 79 ? -3.248 3.509 14.113 1.00 89.69 79 ILE A C 1
ATOM 603 O O . ILE A 1 79 ? -3.960 3.796 15.072 1.00 89.69 79 ILE A O 1
ATOM 607 N N . GLU A 1 80 ? -2.902 2.255 13.820 1.00 87.62 80 GLU A N 1
ATOM 608 C CA . GLU A 1 80 ? -3.273 1.105 14.653 1.00 87.62 80 GLU A CA 1
ATOM 609 C C . GLU A 1 80 ? -2.820 1.300 16.103 1.00 87.62 80 GLU A C 1
ATOM 611 O O . GLU A 1 80 ? -3.631 1.219 17.023 1.00 87.62 80 GLU A O 1
ATOM 616 N N . SER A 1 81 ? -1.548 1.648 16.304 1.00 88.62 81 SER A N 1
ATOM 617 C CA . SER A 1 81 ? -0.971 1.871 17.633 1.00 88.62 81 SER A CA 1
ATOM 618 C C . SER A 1 81 ? -1.698 2.975 18.404 1.00 88.62 81 SER A C 1
ATOM 620 O O . SER A 1 81 ? -1.917 2.849 19.607 1.00 88.62 81 SER A O 1
ATOM 622 N N . VAL A 1 82 ? -2.089 4.063 17.734 1.00 88.12 82 VAL A N 1
ATOM 623 C CA . VAL A 1 82 ? -2.860 5.155 18.350 1.00 88.12 82 VAL A CA 1
ATOM 624 C C . VAL A 1 82 ? -4.268 4.696 18.733 1.00 88.12 82 VAL A C 1
ATOM 626 O O . VAL A 1 82 ? -4.749 5.043 19.811 1.00 88.12 82 VAL A O 1
ATOM 629 N N . LEU A 1 83 ? -4.937 3.913 17.884 1.00 85.25 83 LEU A N 1
ATOM 630 C CA . LEU A 1 83 ? -6.276 3.395 18.181 1.00 85.25 83 LEU A CA 1
ATOM 631 C C . LEU A 1 83 ? -6.257 2.424 19.366 1.00 85.25 83 LEU A C 1
ATOM 633 O O . LEU A 1 83 ? -7.079 2.566 20.266 1.00 85.25 83 LEU A O 1
ATOM 637 N N . LEU A 1 84 ? -5.258 1.537 19.429 1.00 84.31 84 LEU A N 1
ATOM 638 C CA . LEU A 1 84 ? -5.058 0.631 20.563 1.00 84.31 84 LEU A CA 1
ATOM 639 C C . LEU A 1 84 ? -4.788 1.385 21.874 1.00 84.31 84 LEU A C 1
ATOM 641 O O . LEU A 1 84 ? -5.324 1.017 22.911 1.00 84.31 84 LEU A O 1
ATOM 645 N N . LYS A 1 85 ? -3.993 2.465 21.839 1.00 85.25 85 LYS A N 1
ATOM 646 C CA . LYS A 1 85 ? -3.691 3.285 23.030 1.00 85.25 85 LYS A CA 1
ATOM 647 C C . LYS A 1 85 ? -4.870 4.117 23.527 1.00 85.25 85 LYS A C 1
ATOM 649 O O . LYS A 1 85 ? -4.889 4.498 24.690 1.00 85.25 85 LYS A O 1
ATOM 654 N N . THR A 1 86 ? -5.806 4.459 22.647 1.00 82.38 86 THR A N 1
ATOM 655 C CA . THR A 1 86 ? -6.963 5.304 22.986 1.00 82.38 86 THR A CA 1
ATOM 656 C C . THR A 1 86 ? -8.183 4.490 23.422 1.00 82.38 86 THR A C 1
ATOM 658 O O . THR A 1 86 ? -9.264 5.061 23.537 1.00 82.38 86 THR A O 1
ATOM 661 N N . ASP A 1 87 ? -8.015 3.176 23.634 1.00 68.50 87 ASP A N 1
ATOM 662 C CA . ASP A 1 87 ? -9.071 2.197 23.941 1.00 68.50 87 ASP A CA 1
ATOM 663 C C . ASP A 1 87 ? -10.251 2.241 22.947 1.00 68.50 87 ASP A C 1
ATOM 665 O O . ASP A 1 87 ? -11.375 1.825 23.223 1.00 68.50 87 ASP A O 1
ATOM 669 N N . ARG A 1 88 ? -10.006 2.770 21.740 1.00 69.25 88 ARG A N 1
ATOM 670 C CA . ARG A 1 88 ? -11.016 2.848 20.688 1.00 69.25 88 ARG A CA 1
ATOM 671 C C . ARG A 1 88 ? -11.019 1.547 19.908 1.00 69.25 88 ARG A C 1
ATOM 673 O O . ARG A 1 88 ? -9.975 1.038 19.502 1.00 69.25 88 ARG A O 1
ATOM 680 N N . THR A 1 89 ? -12.215 1.042 19.625 1.00 77.31 89 THR A N 1
ATOM 681 C CA . THR A 1 89 ? -12.382 -0.094 18.716 1.00 77.31 89 THR A CA 1
ATOM 682 C C . THR A 1 89 ? -11.792 0.259 17.352 1.00 77.31 89 THR A C 1
ATOM 684 O O . THR A 1 89 ? -12.117 1.297 16.769 1.00 77.31 89 THR A O 1
ATOM 687 N N . VAL A 1 90 ? -10.903 -0.595 16.843 1.00 78.50 90 VAL A N 1
ATOM 688 C CA . VAL A 1 90 ? -10.303 -0.422 15.520 1.00 78.50 90 VAL A CA 1
ATOM 689 C C . VAL A 1 90 ? -11.356 -0.790 14.480 1.00 78.50 90 VAL A C 1
ATOM 691 O O . VAL A 1 90 ? -11.473 -1.945 14.094 1.00 78.50 90 VAL A O 1
ATOM 694 N N . THR A 1 91 ? -12.137 0.187 14.023 1.00 85.50 91 THR A N 1
ATOM 695 C CA . THR A 1 91 ? -13.079 -0.029 12.921 1.00 85.50 91 THR A CA 1
ATOM 696 C C . THR A 1 91 ? -12.468 0.406 11.585 1.00 85.50 91 THR A C 1
ATOM 698 O O . THR A 1 91 ? -11.671 1.355 11.544 1.00 85.50 91 THR A O 1
ATOM 701 N N . PRO A 1 92 ? -12.851 -0.236 10.463 1.00 87.69 92 PRO A N 1
ATOM 702 C CA . PRO A 1 92 ? -12.429 0.176 9.125 1.00 87.69 92 PRO A CA 1
ATOM 703 C C . PRO A 1 92 ? -12.696 1.660 8.840 1.00 87.69 92 PRO A C 1
ATOM 705 O O . PRO A 1 92 ? -11.867 2.339 8.239 1.00 87.69 92 PRO A O 1
ATOM 708 N N . GLU A 1 93 ? -13.827 2.185 9.312 1.00 87.50 93 GLU A N 1
ATOM 709 C CA . GLU A 1 93 ? -14.240 3.575 9.099 1.00 87.50 93 GLU A CA 1
ATOM 710 C C . GLU A 1 93 ? -13.342 4.570 9.838 1.00 87.50 93 GLU A C 1
ATOM 712 O O . GLU A 1 93 ? -12.830 5.511 9.229 1.00 87.50 93 GLU A O 1
ATOM 717 N N . ILE A 1 94 ? -13.078 4.332 11.129 1.00 87.69 94 ILE A N 1
ATOM 718 C CA . ILE A 1 94 ? -12.183 5.181 11.926 1.00 87.69 94 ILE A CA 1
ATOM 719 C C . ILE A 1 94 ? -10.771 5.144 11.338 1.00 87.69 94 ILE A C 1
ATOM 721 O O . ILE A 1 94 ? -10.128 6.189 11.190 1.00 87.69 94 ILE A O 1
ATOM 725 N N . PHE A 1 95 ? -10.300 3.950 10.969 1.00 89.25 95 PHE A N 1
ATOM 726 C CA . PHE A 1 95 ? -9.002 3.784 10.332 1.00 89.25 95 PHE A CA 1
ATOM 727 C C . PHE A 1 95 ? -8.920 4.576 9.025 1.00 89.25 95 PHE A C 1
ATOM 729 O O . PHE A 1 95 ? -7.979 5.343 8.832 1.00 89.25 95 PHE A O 1
ATOM 736 N N . LYS A 1 96 ? -9.914 4.432 8.140 1.00 88.94 96 LYS A N 1
ATOM 737 C CA . LYS A 1 96 ? -9.979 5.139 6.855 1.00 88.94 96 LYS A CA 1
ATOM 738 C C . LYS A 1 96 ? -9.957 6.652 7.048 1.00 88.94 96 LYS A C 1
ATOM 740 O O . LYS A 1 96 ? -9.198 7.330 6.357 1.00 88.94 96 LYS A O 1
ATOM 745 N N . ASN A 1 97 ? -10.734 7.167 7.997 1.00 87.62 97 ASN A N 1
ATOM 746 C CA . ASN A 1 97 ? -10.793 8.595 8.296 1.00 87.62 97 ASN A CA 1
ATOM 747 C C . ASN A 1 97 ? -9.432 9.118 8.773 1.00 87.62 97 ASN A C 1
ATOM 749 O O . ASN A 1 97 ? -8.910 10.071 8.195 1.00 87.62 97 ASN A O 1
ATOM 753 N N . LYS A 1 98 ? -8.779 8.433 9.725 1.00 87.88 98 LYS A N 1
ATOM 754 C CA . LYS A 1 98 ? -7.413 8.786 10.155 1.00 87.88 98 LYS A CA 1
ATOM 755 C C . LYS A 1 98 ? -6.386 8.660 9.028 1.00 87.88 98 LYS A C 1
ATOM 757 O O . LYS A 1 98 ? -5.521 9.520 8.881 1.00 87.88 98 LYS A O 1
ATOM 762 N N . PHE A 1 99 ? -6.472 7.613 8.211 1.00 87.12 99 PHE A N 1
ATOM 763 C CA . PHE A 1 99 ? -5.514 7.362 7.136 1.00 87.12 99 PHE A CA 1
ATOM 764 C C . PHE A 1 99 ? -5.576 8.427 6.037 1.00 87.12 99 PHE A C 1
ATOM 766 O O . PHE A 1 99 ? -4.530 8.886 5.564 1.00 87.12 99 PHE A O 1
ATOM 773 N N . LEU A 1 100 ? -6.788 8.847 5.670 1.00 83.81 100 LEU A N 1
ATOM 774 C CA . LEU A 1 100 ? -7.037 9.908 4.695 1.00 83.81 100 LEU A CA 1
ATOM 775 C C . LEU A 1 100 ? -6.849 11.320 5.276 1.00 83.81 100 LEU A C 1
ATOM 777 O O . LEU A 1 100 ? -6.934 12.287 4.524 1.00 83.81 100 LEU A O 1
ATOM 781 N N . GLY A 1 101 ? -6.587 11.454 6.582 1.00 73.56 101 GLY A N 1
ATOM 782 C CA . GLY A 1 101 ? -6.528 12.757 7.251 1.00 73.56 101 GLY A CA 1
ATOM 783 C C . GLY A 1 101 ? -7.888 13.459 7.308 1.00 73.56 101 GLY A C 1
ATOM 784 O O . GLY A 1 101 ? -7.950 14.675 7.451 1.00 73.56 101 GLY A O 1
ATOM 785 N N . ILE A 1 102 ? -8.981 12.700 7.178 1.00 61.97 102 ILE A N 1
ATOM 786 C CA . ILE A 1 102 ? -10.348 13.181 7.371 1.00 61.97 102 ILE A CA 1
ATOM 787 C C . ILE A 1 102 ? -10.618 13.151 8.879 1.00 61.97 102 ILE A C 1
ATOM 789 O O . ILE A 1 102 ? -11.361 12.318 9.391 1.00 61.97 102 ILE A O 1
ATOM 793 N N . GLU A 1 103 ? -9.973 14.044 9.620 1.00 49.31 103 GLU A N 1
ATOM 794 C CA . GLU A 1 103 ? -10.468 14.460 10.932 1.00 49.31 103 GLU A CA 1
ATOM 795 C C . GLU A 1 103 ? -11.631 15.414 10.704 1.00 49.31 103 GLU A C 1
ATOM 797 O O . GLU A 1 103 ? -11.416 16.612 10.735 1.00 49.31 103 GLU A O 1
ATOM 802 N N . GLU A 1 104 ? -12.820 14.911 10.360 1.00 43.81 104 GLU A N 1
ATOM 803 C CA . GLU A 1 104 ? -14.074 15.690 10.283 1.00 43.81 104 GLU A CA 1
ATOM 804 C C . GLU A 1 104 ? -13.962 17.097 9.640 1.00 43.81 104 GLU A C 1
ATOM 806 O O . GLU A 1 104 ? -14.757 17.998 9.894 1.00 43.81 104 GLU A O 1
ATOM 811 N N . GLN A 1 105 ? -12.979 17.315 8.764 1.00 37.19 105 GLN A N 1
ATOM 812 C CA . GLN A 1 105 ? -12.805 18.568 8.059 1.00 37.19 105 GLN A CA 1
ATOM 813 C C . GLN A 1 105 ? -13.544 18.413 6.750 1.00 37.19 105 GLN A C 1
ATOM 815 O O . GLN A 1 105 ? -13.027 17.859 5.780 1.00 37.19 105 GLN A O 1
ATOM 820 N N . LYS A 1 106 ? -14.790 18.898 6.768 1.00 38.81 106 LYS A N 1
ATOM 821 C CA . LYS A 1 106 ? -15.579 19.322 5.610 1.00 38.81 106 LYS A CA 1
ATOM 822 C C . LYS A 1 106 ? -14.660 19.719 4.445 1.00 38.81 106 LYS A C 1
ATOM 824 O O . LYS A 1 106 ? -14.197 20.853 4.373 1.00 38.81 106 LYS A O 1
ATOM 829 N N . ARG A 1 107 ? -14.391 18.806 3.512 1.00 36.56 107 ARG A N 1
ATOM 830 C CA . ARG A 1 107 ? -13.791 19.156 2.222 1.00 36.56 107 ARG A CA 1
ATOM 831 C C . ARG A 1 107 ? -14.679 18.644 1.109 1.00 36.56 107 ARG A C 1
ATOM 833 O O . ARG A 1 107 ? -14.623 17.495 0.687 1.00 36.56 107 ARG A O 1
ATOM 840 N N . THR A 1 108 ? -15.536 19.579 0.716 1.00 38.06 108 THR A N 1
ATOM 841 C CA . THR A 1 108 ? -16.205 19.763 -0.563 1.00 38.06 108 THR A CA 1
ATOM 842 C C . THR A 1 108 ? -15.576 18.967 -1.697 1.00 38.06 108 THR A C 1
ATOM 844 O O . THR A 1 108 ? -14.427 19.174 -2.087 1.00 38.06 108 THR A O 1
ATOM 847 N N . ILE A 1 109 ? -16.395 18.087 -2.260 1.00 41.12 109 ILE A N 1
ATOM 848 C CA . ILE A 1 109 ? -16.177 17.434 -3.541 1.00 41.12 109 ILE A CA 1
ATOM 849 C C . ILE A 1 109 ? -16.163 18.547 -4.597 1.00 41.12 109 ILE A C 1
ATOM 851 O O . ILE A 1 109 ? -17.217 19.040 -4.993 1.00 41.12 109 ILE A O 1
ATOM 855 N N . MET A 1 110 ? -14.987 18.975 -5.055 1.00 41.66 110 MET A N 1
ATOM 856 C CA . MET A 1 110 ? -14.911 19.723 -6.309 1.00 41.66 110 MET A CA 1
ATOM 857 C C . MET A 1 110 ? -15.160 18.731 -7.448 1.00 41.66 110 MET A C 1
ATOM 859 O O . MET A 1 110 ? -14.284 17.936 -7.803 1.00 41.66 110 MET A O 1
ATOM 863 N N . ARG A 1 111 ? -16.387 18.754 -7.992 1.00 35.56 111 ARG A N 1
ATOM 864 C CA . ARG A 1 111 ? -16.701 18.182 -9.307 1.00 35.56 111 ARG A CA 1
ATOM 865 C C . ARG A 1 111 ? -15.707 18.769 -10.306 1.00 35.56 111 ARG A C 1
ATOM 867 O O . ARG A 1 111 ? -15.562 19.982 -10.404 1.00 35.56 111 ARG A O 1
ATOM 874 N N .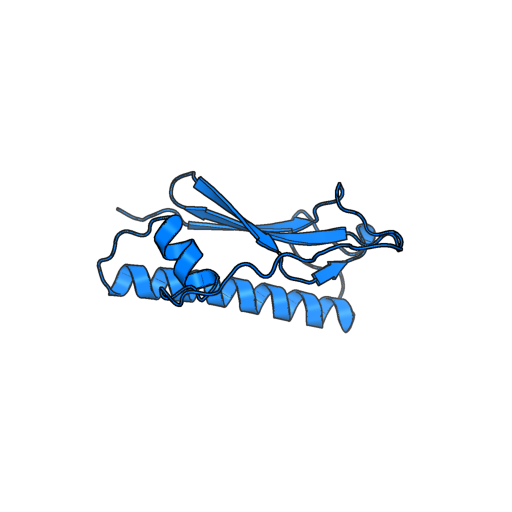 LYS A 1 112 ? -15.022 17.904 -11.052 1.00 37.34 112 LYS A N 1
ATOM 875 C CA . LYS A 1 112 ? -14.391 18.313 -12.305 1.00 37.34 112 LYS A CA 1
ATOM 876 C C . LYS A 1 112 ? -15.499 18.402 -13.345 1.00 37.34 112 LYS A C 1
ATOM 878 O O . LYS A 1 112 ? -15.874 17.386 -13.928 1.00 37.34 112 LYS A O 1
ATOM 883 N N . ASP A 1 113 ? -16.036 19.599 -13.533 1.00 37.44 113 ASP A N 1
ATOM 884 C CA . ASP A 1 113 ? -16.848 19.920 -14.698 1.00 37.44 113 ASP A CA 1
ATOM 885 C C . ASP A 1 113 ? -15.972 19.781 -15.947 1.00 37.44 113 ASP A C 1
ATOM 887 O O . ASP A 1 113 ? -15.020 20.522 -16.178 1.00 37.44 113 ASP A O 1
ATOM 891 N N . THR A 1 114 ? -16.261 18.738 -16.718 1.00 42.19 114 THR A N 1
ATOM 892 C CA . THR A 1 114 ? -15.752 18.545 -18.074 1.00 42.19 114 THR A CA 1
ATOM 893 C C . THR A 1 114 ? -16.748 19.226 -19.002 1.00 42.19 114 THR A C 1
ATOM 895 O O . THR A 1 114 ? -17.692 18.605 -19.476 1.00 42.19 114 THR A O 1
ATOM 898 N N . GLY A 1 115 ? -16.562 20.527 -19.209 1.00 41.78 115 GLY A N 1
ATOM 899 C CA . GLY A 1 115 ? -17.320 21.326 -20.167 1.00 41.78 115 GLY A CA 1
ATOM 900 C C . GLY A 1 115 ? -16.480 21.596 -21.405 1.00 41.78 115 GLY A C 1
ATOM 901 O O . GLY A 1 115 ? -15.717 22.552 -21.445 1.00 41.78 115 GLY A O 1
ATOM 902 N N . LYS A 1 116 ? -16.594 20.705 -22.388 1.00 41.91 116 LYS A N 1
ATOM 903 C CA . LYS A 1 116 ? -16.160 20.908 -23.770 1.00 41.91 116 LYS A CA 1
ATOM 904 C C . LYS A 1 116 ? -17.205 21.802 -24.445 1.00 41.91 116 LYS A C 1
ATOM 906 O O . LYS A 1 116 ? -18.365 21.400 -24.429 1.00 41.91 116 LYS A O 1
ATOM 911 N N . LEU A 1 117 ? -16.792 22.935 -25.013 1.00 35.28 117 LEU A N 1
ATOM 912 C CA . LEU A 1 117 ? -17.280 23.555 -26.259 1.00 35.28 117 LEU A CA 1
ATOM 913 C C . LEU A 1 117 ? -16.409 24.774 -26.577 1.00 35.28 117 LEU A C 1
ATOM 915 O O . LEU A 1 117 ? -16.241 25.621 -25.674 1.00 35.28 117 LEU A O 1
#

Secondary structure (DSSP, 8-state):
----EEEEEEE-GGG--TTS-EEEEEEEEETTEEEEEEEEEEE-GGGEETTTTEE-S--HHHHHHHHHHHHHHHHHHHHHHHHHHTT----HHHHHHHHHT-SS-------------

InterPro domains:
  IPR035386 Arm, DNA-binding domain [PF17293] (9-96)

Foldseek 3Di:
DDFDKDKAKDWDCVPQDPVQWTWIWIWIATPNDIDIDTLVDTGHPVQDDRVVNAGDDDDPVRVVRRVSVVVLVVQLVVLVVVCVVVVHDDDPVSSVCVSVVVPVPDDDDPDPPPDDD

Nearest PDB structures (foldseek):
  1g4w-assembly1_R  TM=3.443E-01  e=6.830E-01  Salmonella enterica subsp. enterica serovar Typhimurium
  5bq7-assembly1_B  TM=4.875E-01  e=5.213E+00  Homo sapiens
  1g4u-assembly1_S  TM=2.410E-01  e=1.720E+00  Salmonella enterica subsp. enterica serovar Typhimurium
  5f6h-assembly2_J  TM=5.317E-01  e=8.533E+00  Macaca mulatta

Organism: NCBI:txid2172098

Mean predicted aligned error: 8.55 Å

Sequence (117 aa):
MANKISILFYVKSAKASKNGTVPIYLRVTIDGTRMDFSTGTNTEPAKWSSQSGRMKGNSVEACSINTHLESMKIKVYSIESVLLKTDRTVTPEIFKNKFLGIEEQKRTIMRKDTGKL

Solvent-accessible surface area (backbone atoms only — not comparable to full-atom values): 7136 Å² total; per-residue (Å²): 133,83,81,56,71,47,75,47,42,46,69,44,66,96,58,49,44,98,86,65,30,19,38,37,31,39,36,41,28,39,80,88,46,78,46,80,40,78,68,88,45,67,42,48,70,87,46,48,33,78,91,77,42,38,52,50,80,81,46,72,66,28,49,52,52,41,52,51,53,50,52,54,50,52,51,52,55,49,53,50,53,52,32,63,74,66,75,44,81,85,41,65,64,62,51,50,27,62,74,72,65,46,73,87,61,89,73,80,83,78,76,81,80,83,78,89,130

Radius of gyration: 16.8 Å; Cα contacts (8 Å, |Δi|>4): 138; chains: 1; bounding box: 36×36×50 Å

pLDDT: mean 82.87, std 18.58, range [35.28, 96.69]